Protein AF-A0A2E9GSS3-F1 (afdb_monomer)

Radius of gyration: 18.94 Å; Cα contacts (8 Å, |Δi|>4): 43; chains: 1; bounding box: 47×50×40 Å

Solvent-accessible surface area (backbone atoms only — not comparable to full-atom values): 5534 Å² total; per-residue (Å²): 140,79,85,80,70,70,75,64,62,68,72,70,63,79,77,77,80,76,76,76,49,74,69,50,51,51,53,50,50,52,41,51,74,68,47,69,76,63,66,92,61,72,79,44,43,78,37,39,67,69,58,49,52,51,59,43,46,77,79,39,94,44,72,66,54,32,52,54,48,54,52,45,38,53,74,72,43,58,36,34,83,49,77,84,81,83,125

pLDDT: mean 75.17, std 18.87, range [42.34, 96.69]

Mean predicted aligned error: 15.9 Å

Structure (mmCIF, N/CA/C/O backbone):
data_AF-A0A2E9GSS3-F1
#
_entry.id   AF-A0A2E9GSS3-F1
#
loop_
_atom_site.group_PDB
_atom_site.id
_atom_site.type_symbol
_atom_site.label_atom_id
_atom_site.label_alt_id
_atom_site.label_comp_id
_atom_site.label_asym_id
_atom_site.label_entity_id
_atom_site.label_seq_id
_atom_site.pdbx_PDB_ins_code
_atom_site.Cartn_x
_atom_site.Cartn_y
_atom_site.Cartn_z
_atom_site.occupancy
_atom_site.B_iso_or_equiv
_atom_site.auth_seq_id
_atom_site.auth_comp_id
_atom_site.auth_asym_id
_atom_site.auth_atom_id
_atom_site.pdbx_PDB_model_num
ATOM 1 N N . MET A 1 1 ? -32.296 -1.193 -29.790 1.00 42.91 1 MET A N 1
ATOM 2 C CA . MET A 1 1 ? -32.608 -0.660 -28.447 1.00 42.91 1 MET A CA 1
ATOM 3 C C . MET A 1 1 ? -31.755 -1.461 -27.487 1.00 42.91 1 MET A C 1
ATOM 5 O O . MET A 1 1 ? -32.166 -2.535 -27.073 1.00 42.91 1 MET A O 1
ATOM 9 N N . ASP A 1 2 ? -30.535 -0.985 -27.254 1.00 42.34 2 ASP A N 1
ATOM 10 C CA . ASP A 1 2 ? -29.541 -1.639 -26.404 1.00 42.34 2 ASP A CA 1
ATOM 11 C C . ASP A 1 2 ? -29.602 -1.027 -25.007 1.00 42.34 2 ASP A C 1
ATOM 13 O O . ASP A 1 2 ? -29.243 0.130 -24.803 1.00 42.34 2 ASP A O 1
ATOM 17 N N . THR A 1 3 ? -30.094 -1.797 -24.039 1.00 51.91 3 THR A N 1
ATOM 18 C CA . THR A 1 3 ? -30.232 -1.396 -22.629 1.00 51.91 3 THR A CA 1
ATOM 19 C C . THR A 1 3 ? -28.971 -1.673 -21.802 1.00 51.91 3 THR A C 1
ATOM 21 O O . THR A 1 3 ? -29.023 -1.629 -20.579 1.00 51.91 3 THR A O 1
ATOM 24 N N . ALA A 1 4 ? -27.834 -1.958 -22.441 1.00 51.06 4 ALA A N 1
ATOM 25 C CA . ALA A 1 4 ? -26.584 -2.299 -21.755 1.00 51.06 4 ALA A CA 1
ATOM 26 C C . ALA A 1 4 ? -25.655 -1.096 -21.493 1.00 51.06 4 ALA A C 1
ATOM 28 O O . ALA A 1 4 ? -24.668 -1.245 -20.783 1.00 51.06 4 ALA A O 1
ATOM 29 N N . ASN A 1 5 ? -25.973 0.094 -22.018 1.00 46.66 5 ASN A N 1
ATOM 30 C CA . ASN A 1 5 ? -25.120 1.283 -21.880 1.00 46.66 5 ASN A CA 1
ATOM 31 C C . ASN A 1 5 ? -25.540 2.256 -20.767 1.00 46.66 5 ASN A C 1
ATOM 33 O O . ASN A 1 5 ? -24.875 3.269 -20.583 1.00 46.66 5 ASN A O 1
ATOM 37 N N . LEU A 1 6 ? -26.616 1.982 -20.018 1.00 48.81 6 LEU A N 1
ATOM 38 C CA . LEU A 1 6 ? -27.067 2.916 -18.977 1.00 48.81 6 LEU A CA 1
ATOM 39 C C . LEU A 1 6 ? -26.339 2.766 -17.633 1.00 48.81 6 LEU A C 1
ATOM 41 O O . LEU A 1 6 ? -26.395 3.684 -16.830 1.00 48.81 6 LEU A O 1
ATOM 45 N N . HIS A 1 7 ? -25.649 1.649 -17.380 1.00 47.66 7 HIS A N 1
ATOM 46 C CA . HIS A 1 7 ? -25.126 1.351 -16.038 1.00 47.66 7 HIS A CA 1
ATOM 47 C C . HIS A 1 7 ? -23.649 1.729 -15.829 1.00 47.66 7 HIS A C 1
ATOM 49 O O . HIS A 1 7 ? -23.154 1.668 -14.709 1.00 47.66 7 HIS A O 1
ATOM 55 N N . LEU A 1 8 ? -22.932 2.121 -16.892 1.00 46.59 8 LEU A N 1
ATOM 56 C CA . LEU A 1 8 ? -21.540 2.581 -16.779 1.00 46.59 8 LEU A CA 1
ATOM 57 C C . LEU A 1 8 ? -21.429 4.101 -16.577 1.00 46.59 8 LEU A C 1
ATOM 59 O O . LEU A 1 8 ? -20.453 4.568 -16.004 1.00 46.59 8 LEU A O 1
ATOM 63 N N . ALA A 1 9 ? -22.447 4.865 -16.986 1.00 45.44 9 ALA A N 1
ATOM 64 C CA . ALA A 1 9 ? -22.445 6.325 -16.879 1.00 45.44 9 ALA A CA 1
ATOM 65 C C . ALA A 1 9 ? -22.724 6.846 -15.454 1.00 45.44 9 ALA A C 1
ATOM 67 O O . ALA A 1 9 ? -22.468 8.012 -15.169 1.00 45.44 9 ALA A O 1
ATOM 68 N N .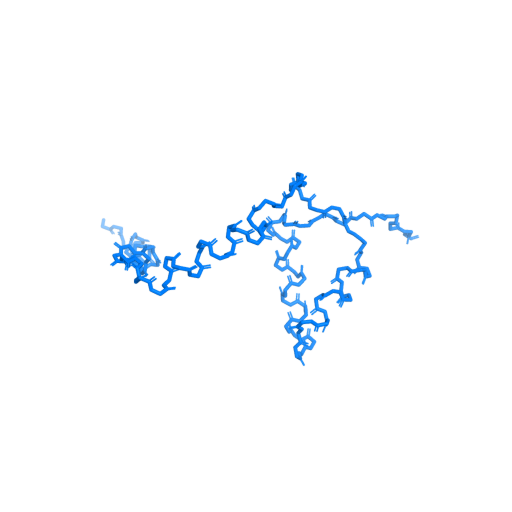 GLU A 1 10 ? -23.235 6.007 -14.547 1.00 46.12 10 GLU A N 1
ATOM 69 C CA . GLU A 1 10 ? -23.538 6.412 -13.164 1.00 46.12 10 GLU A CA 1
ATOM 70 C C . GLU A 1 10 ? -22.334 6.282 -12.215 1.00 46.12 10 GLU A C 1
ATOM 72 O O . GLU A 1 10 ? -22.334 6.898 -11.152 1.00 46.12 10 GLU A O 1
ATOM 77 N N . ILE A 1 11 ? -21.285 5.541 -12.596 1.00 48.00 11 ILE A N 1
ATOM 78 C CA . ILE A 1 11 ? -20.074 5.382 -11.769 1.00 48.00 11 ILE A CA 1
ATOM 79 C C . ILE A 1 11 ? -19.072 6.520 -12.023 1.00 48.00 11 ILE A C 1
ATOM 81 O O . ILE A 1 11 ? -18.372 6.941 -11.105 1.00 48.00 11 ILE A O 1
ATOM 85 N N . GLU A 1 12 ? -19.035 7.078 -13.235 1.00 45.19 12 GLU A N 1
ATOM 86 C CA . GLU A 1 12 ? -18.100 8.158 -13.592 1.00 45.19 12 GLU A CA 1
ATOM 87 C C . GLU A 1 12 ? -18.595 9.564 -13.202 1.00 45.19 12 GLU A C 1
ATOM 89 O O . GLU A 1 12 ? -17.819 10.516 -13.217 1.00 45.19 12 GLU A O 1
ATOM 94 N N . ASN A 1 13 ? -19.862 9.710 -12.795 1.00 45.53 13 ASN A N 1
ATOM 95 C CA . ASN A 1 13 ? -20.478 11.018 -12.542 1.00 45.53 13 ASN A CA 1
ATOM 96 C C . ASN A 1 13 ? -20.448 11.478 -11.068 1.00 45.53 13 ASN A C 1
ATOM 98 O O . ASN A 1 13 ? -21.043 12.497 -10.731 1.00 45.53 13 ASN A O 1
ATOM 102 N N . LEU A 1 14 ? -19.775 10.749 -10.169 1.00 48.03 14 LEU A N 1
ATOM 103 C CA . LEU A 1 14 ? -19.657 11.146 -8.754 1.00 48.03 14 LEU A CA 1
ATOM 104 C C . LEU A 1 14 ? -18.402 11.974 -8.432 1.00 48.03 14 LEU A C 1
ATOM 106 O O . LEU A 1 14 ? -18.226 12.377 -7.286 1.00 48.03 14 LEU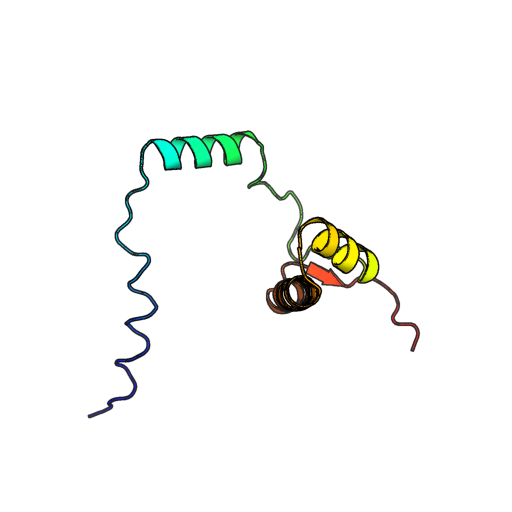 A O 1
ATOM 110 N N . ALA A 1 15 ? -17.549 12.246 -9.422 1.00 53.03 15 ALA A N 1
ATOM 111 C CA . ALA A 1 15 ? -16.285 12.961 -9.231 1.00 53.03 15 ALA A CA 1
ATOM 112 C C . ALA A 1 15 ? -16.206 14.315 -9.964 1.00 53.03 15 ALA A C 1
ATOM 114 O O . ALA A 1 15 ? -15.119 14.878 -10.050 1.00 53.03 15 ALA A O 1
ATOM 115 N N . HIS A 1 16 ? -17.307 14.832 -10.530 1.00 53.50 16 HIS A N 1
ATOM 116 C CA . HIS A 1 16 ? -17.224 15.865 -11.576 1.00 53.50 16 HIS A CA 1
ATOM 117 C C . HIS A 1 16 ? -17.845 17.239 -11.281 1.00 53.50 16 HIS A C 1
ATOM 119 O O . HIS A 1 16 ? -18.211 17.914 -12.228 1.00 53.50 16 HIS A O 1
ATOM 125 N N . ASP A 1 17 ? -17.917 17.683 -10.018 1.00 50.44 17 ASP A N 1
ATOM 126 C CA . ASP A 1 17 ? -18.253 19.091 -9.686 1.00 50.44 17 ASP A CA 1
ATOM 127 C C . ASP A 1 17 ? -17.749 19.539 -8.289 1.00 50.44 17 ASP A C 1
ATOM 129 O O . ASP A 1 17 ? -18.302 20.453 -7.674 1.00 50.44 17 ASP A O 1
ATOM 133 N N . HIS A 1 18 ? -16.714 18.899 -7.725 1.00 64.50 18 HIS A N 1
ATOM 134 C CA . HIS A 1 18 ? -16.143 19.374 -6.457 1.00 64.50 18 HIS A CA 1
ATOM 135 C C . HIS A 1 18 ? -15.026 20.381 -6.729 1.00 64.50 18 HIS A C 1
ATOM 137 O O . HIS A 1 18 ? -13.878 20.002 -6.949 1.00 64.50 18 HIS A O 1
ATOM 143 N N . GLU A 1 19 ? -15.365 21.672 -6.735 1.00 73.81 19 GLU A N 1
ATOM 144 C CA . GLU A 1 19 ? -14.341 22.700 -6.557 1.00 73.81 19 GLU A CA 1
ATOM 145 C C . GLU A 1 19 ? -13.745 22.535 -5.151 1.00 73.81 19 GLU A C 1
ATOM 147 O O . GLU A 1 19 ? -14.499 22.574 -4.169 1.00 73.81 19 GLU A O 1
ATOM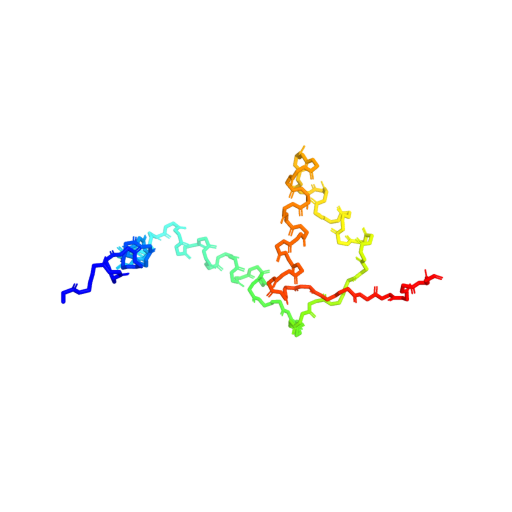 152 N N . PRO A 1 20 ? -12.423 22.321 -5.034 1.00 74.12 20 PRO A N 1
ATOM 153 C CA . PRO A 1 20 ? -11.799 22.058 -3.752 1.00 74.12 20 PRO A CA 1
ATOM 154 C C . PRO A 1 20 ? -11.989 23.257 -2.828 1.00 74.12 20 PRO A C 1
ATOM 156 O O . PRO A 1 20 ? -11.815 24.418 -3.215 1.00 74.12 20 PRO A O 1
ATOM 159 N N . SER A 1 21 ? -12.352 22.983 -1.579 1.00 84.75 21 SER A N 1
ATOM 160 C CA . SER A 1 21 ? -12.484 24.045 -0.582 1.00 84.75 21 SER A CA 1
ATOM 161 C C . SER A 1 21 ? -11.123 24.690 -0.274 1.00 84.75 21 SER A C 1
ATOM 163 O O . SER A 1 21 ? -10.072 24.086 -0.473 1.00 84.75 21 SER A O 1
ATOM 165 N N . MET A 1 22 ? -11.109 25.896 0.304 1.00 86.25 22 MET A N 1
ATOM 166 C CA . MET A 1 22 ? -9.852 26.537 0.738 1.00 86.25 22 MET A CA 1
ATOM 167 C C . MET A 1 22 ? -9.045 25.679 1.725 1.00 86.25 22 MET A C 1
ATOM 169 O O . MET A 1 22 ? -7.820 25.742 1.734 1.00 86.25 22 MET A O 1
ATOM 173 N N . ALA A 1 23 ? -9.724 24.882 2.557 1.00 83.44 23 ALA A N 1
ATOM 174 C CA . ALA A 1 23 ? -9.066 23.965 3.484 1.00 83.44 23 ALA A CA 1
ATOM 175 C C . ALA A 1 23 ? -8.426 22.773 2.756 1.00 83.44 23 ALA A C 1
ATOM 177 O O . ALA A 1 23 ? -7.365 22.303 3.150 1.00 83.44 23 ALA A O 1
ATOM 178 N N . GLU A 1 24 ? -9.059 22.308 1.683 1.00 78.12 24 GLU A N 1
ATOM 179 C CA . GLU A 1 24 ? -8.555 21.222 0.848 1.00 78.12 24 GLU A CA 1
ATOM 180 C C . GLU A 1 24 ? -7.360 21.668 0.005 1.00 78.12 24 GLU A C 1
ATOM 182 O O . GLU A 1 24 ? -6.362 20.960 -0.050 1.00 78.12 24 GLU A O 1
ATOM 187 N N . LEU A 1 25 ? -7.403 22.877 -0.561 1.00 82.62 25 LEU A N 1
ATOM 188 C CA . LEU A 1 25 ? -6.258 23.462 -1.262 1.00 82.62 25 LEU A CA 1
ATOM 189 C C . LEU A 1 25 ? -5.039 23.617 -0.346 1.00 82.62 25 LEU A C 1
ATOM 191 O O . LEU A 1 25 ? -3.940 23.252 -0.747 1.00 82.62 25 LEU A O 1
ATOM 195 N N . ALA A 1 26 ? -5.233 24.089 0.890 1.00 84.69 26 ALA A N 1
ATOM 196 C CA . ALA A 1 26 ? -4.148 24.198 1.867 1.00 84.69 26 ALA A CA 1
ATOM 197 C C . ALA A 1 26 ? -3.564 22.824 2.235 1.00 84.69 26 ALA A C 1
ATOM 199 O O . ALA A 1 26 ? -2.352 22.669 2.316 1.00 84.69 26 ALA A O 1
ATOM 200 N N . ALA A 1 27 ? -4.416 21.806 2.400 1.00 83.75 27 ALA A N 1
ATOM 201 C CA . ALA A 1 27 ? -3.956 20.447 2.665 1.00 83.75 27 ALA A CA 1
ATOM 202 C C . ALA A 1 27 ? -3.169 19.857 1.482 1.00 83.75 27 ALA A C 1
ATOM 204 O O . ALA A 1 27 ? -2.180 19.159 1.692 1.00 83.75 27 ALA A O 1
ATOM 205 N N . LEU A 1 28 ? -3.580 20.138 0.242 1.00 79.06 28 LEU A N 1
ATOM 206 C CA . LEU A 1 28 ? -2.855 19.713 -0.957 1.00 79.06 28 LEU A CA 1
ATOM 207 C C . LEU A 1 28 ? -1.501 20.423 -1.085 1.00 79.06 28 LEU A C 1
ATOM 209 O O . LEU A 1 28 ? -0.508 19.761 -1.376 1.00 79.06 28 LEU A O 1
ATOM 213 N N . GLU A 1 29 ? -1.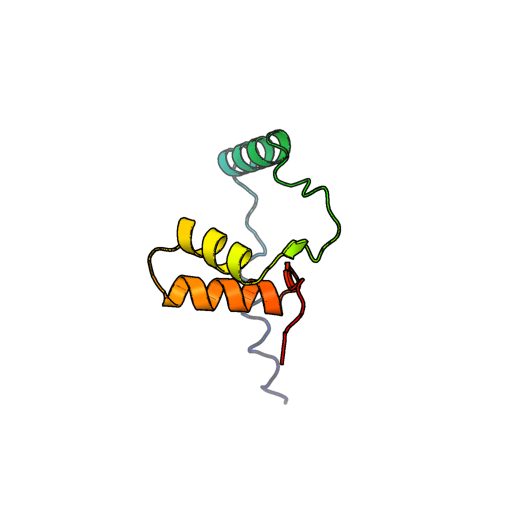446 21.727 -0.804 1.00 80.19 29 GLU A N 1
ATOM 214 C CA . GLU A 1 29 ? -0.203 22.510 -0.778 1.00 80.19 29 GLU A CA 1
ATOM 215 C C . GLU A 1 29 ? 0.754 22.009 0.316 1.00 80.19 29 GLU A C 1
ATOM 217 O O . GLU A 1 29 ? 1.947 21.863 0.062 1.00 80.19 29 GLU A O 1
ATOM 222 N N . ASP A 1 30 ? 0.242 21.645 1.496 1.00 79.38 30 ASP A N 1
ATOM 223 C CA . ASP A 1 30 ? 1.035 21.045 2.576 1.00 79.38 30 ASP A CA 1
ATOM 224 C C . ASP A 1 30 ? 1.608 19.670 2.176 1.00 79.38 30 ASP A C 1
ATOM 226 O O . ASP A 1 30 ? 2.757 19.356 2.497 1.00 79.38 30 ASP A O 1
ATOM 230 N N . ILE A 1 31 ? 0.837 18.845 1.456 1.00 74.19 31 ILE A N 1
ATOM 231 C CA . ILE A 1 31 ? 1.273 17.528 0.953 1.00 74.19 31 ILE A CA 1
ATOM 232 C C . ILE A 1 31 ? 2.333 17.685 -0.148 1.00 74.19 31 ILE A C 1
ATOM 234 O O . ILE A 1 31 ? 3.317 16.936 -0.177 1.00 74.19 31 ILE A O 1
ATOM 238 N N . GLU A 1 32 ? 2.155 18.656 -1.043 1.00 69.56 32 GLU A N 1
ATOM 239 C CA . GLU A 1 32 ? 3.125 18.997 -2.084 1.00 69.56 32 GLU A CA 1
ATOM 240 C C . GLU A 1 32 ? 4.422 19.540 -1.466 1.00 69.56 32 GLU A C 1
ATOM 242 O O . GLU A 1 32 ? 5.505 19.038 -1.765 1.00 69.56 32 GLU A O 1
ATOM 247 N N . ALA A 1 33 ? 4.322 20.475 -0.516 1.00 72.81 33 ALA A N 1
ATOM 248 C CA . ALA A 1 33 ? 5.457 21.043 0.211 1.00 72.81 33 ALA A CA 1
ATOM 249 C C . ALA A 1 33 ? 6.198 20.009 1.077 1.00 72.81 33 ALA A C 1
ATOM 251 O O . ALA A 1 33 ? 7.406 20.127 1.289 1.00 72.81 33 ALA A O 1
ATOM 252 N N . ALA A 1 34 ? 5.499 18.978 1.559 1.00 68.88 34 ALA A N 1
ATOM 253 C CA . ALA A 1 34 ? 6.101 17.851 2.264 1.00 68.88 34 ALA A CA 1
ATOM 254 C C . ALA A 1 34 ? 6.875 16.894 1.335 1.00 68.88 34 ALA A C 1
ATOM 256 O O . ALA A 1 34 ? 7.526 15.973 1.832 1.00 68.88 34 ALA A O 1
ATOM 257 N N . GLY A 1 35 ? 6.807 17.083 0.010 1.00 58.94 35 GLY A N 1
ATOM 258 C CA . GLY A 1 35 ? 7.468 16.228 -0.978 1.00 58.94 35 GLY A CA 1
ATOM 259 C C . GLY A 1 35 ? 6.828 14.845 -1.110 1.00 58.94 35 GLY A C 1
ATOM 260 O O . GLY A 1 35 ? 7.466 13.910 -1.581 1.00 58.94 35 GLY A O 1
ATOM 261 N N . TRP A 1 36 ? 5.574 14.672 -0.676 1.00 57.91 36 TRP A N 1
ATOM 262 C CA . TRP A 1 36 ? 4.892 13.369 -0.710 1.00 57.91 36 TRP A CA 1
ATOM 263 C C . TRP A 1 36 ? 4.408 12.982 -2.114 1.00 57.91 36 TRP A C 1
ATOM 265 O O . TRP A 1 36 ? 4.202 11.799 -2.388 1.00 57.91 36 TRP A O 1
ATOM 275 N N . LEU A 1 37 ? 4.223 13.963 -3.003 1.00 51.28 37 LEU A N 1
ATOM 276 C CA . LEU A 1 37 ? 3.827 13.739 -4.400 1.00 51.28 37 LEU A CA 1
ATOM 277 C C . LEU A 1 37 ? 5.019 13.392 -5.302 1.00 51.28 37 LEU A C 1
ATOM 279 O O . LEU A 1 37 ? 4.849 12.735 -6.329 1.00 51.28 37 LEU A O 1
ATOM 283 N N . GLU A 1 38 ? 6.231 13.758 -4.889 1.00 54.56 38 GLU A N 1
ATOM 284 C CA . GLU A 1 38 ? 7.479 13.37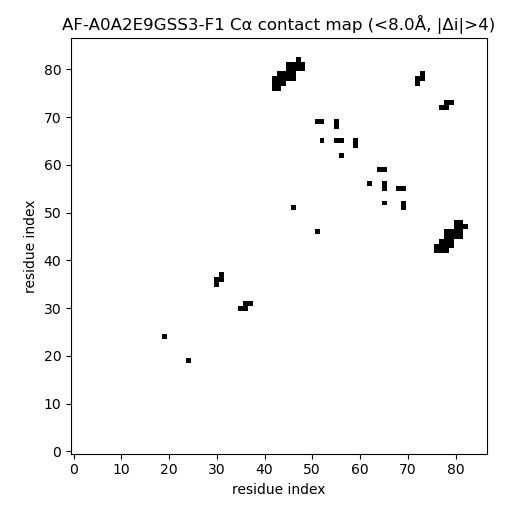3 -5.543 1.00 54.56 38 GLU A CA 1
ATOM 285 C C . GLU A 1 38 ? 7.947 12.029 -4.990 1.00 54.56 38 GLU A C 1
ATOM 287 O O . GLU A 1 38 ? 8.926 11.899 -4.256 1.00 54.56 38 GLU A O 1
ATOM 292 N N . ARG A 1 39 ? 7.232 10.963 -5.353 1.00 54.38 39 ARG A N 1
ATOM 293 C CA . ARG A 1 39 ? 7.811 9.630 -5.219 1.00 54.38 39 ARG A CA 1
ATOM 294 C C . ARG A 1 39 ? 8.912 9.492 -6.276 1.00 54.38 39 ARG A C 1
ATOM 296 O O . ARG A 1 39 ? 8.639 9.046 -7.387 1.00 54.38 39 ARG A O 1
ATOM 303 N N . ASP A 1 40 ? 10.141 9.849 -5.908 1.00 51.25 40 ASP A N 1
ATOM 304 C CA . ASP A 1 40 ? 11.370 9.951 -6.727 1.00 51.25 40 ASP A CA 1
ATOM 305 C C . ASP A 1 40 ? 11.859 8.653 -7.426 1.00 51.25 40 ASP A C 1
ATOM 307 O O . ASP A 1 40 ? 13.017 8.530 -7.830 1.00 51.25 40 ASP A O 1
ATOM 311 N N . GLY A 1 41 ? 11.004 7.642 -7.600 1.00 56.16 41 GLY A N 1
ATOM 312 C CA . GLY A 1 41 ? 11.375 6.348 -8.168 1.00 56.16 41 GLY A CA 1
ATOM 313 C C . GLY A 1 41 ? 10.363 5.820 -9.187 1.00 56.16 41 GLY A C 1
ATOM 314 O O . GLY A 1 41 ? 9.149 5.901 -8.946 1.00 56.16 41 GLY A O 1
ATOM 315 N N . PRO A 1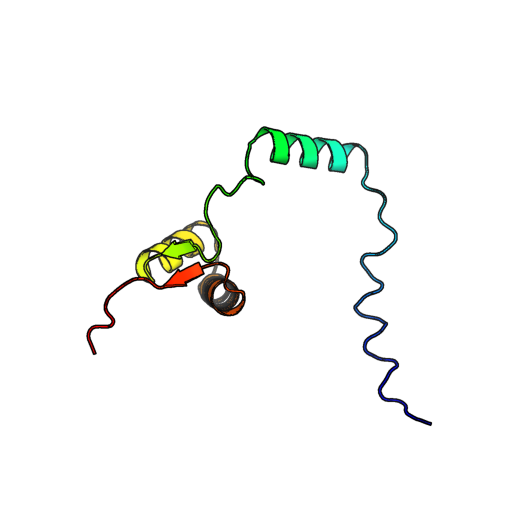 42 ? 10.831 5.213 -10.298 1.00 61.97 42 PRO A N 1
ATOM 316 C CA . PRO A 1 42 ? 9.948 4.633 -11.300 1.00 61.97 42 PRO A CA 1
ATOM 317 C C . PRO A 1 42 ? 9.005 3.618 -10.648 1.00 61.97 42 PRO A C 1
ATOM 319 O O . PRO A 1 42 ? 9.420 2.748 -9.884 1.00 61.97 42 PRO A O 1
ATOM 322 N N . LEU A 1 43 ? 7.706 3.754 -10.918 1.00 70.12 43 LEU A N 1
ATOM 323 C CA . LEU A 1 43 ? 6.762 2.659 -10.720 1.00 70.12 43 LEU A CA 1
ATOM 324 C C . LEU A 1 43 ? 7.145 1.506 -11.659 1.00 70.12 43 LEU A C 1
ATOM 326 O O . LEU A 1 43 ? 7.496 1.775 -12.812 1.00 70.12 43 LEU A O 1
ATOM 330 N N . PRO A 1 44 ? 7.043 0.242 -11.218 1.00 81.94 44 PRO A N 1
ATOM 331 C CA . PRO A 1 44 ? 6.662 -0.238 -9.879 1.00 81.94 44 PRO A CA 1
ATOM 332 C C . PRO A 1 44 ? 7.804 -0.172 -8.842 1.00 81.94 44 PRO A C 1
ATOM 334 O O . PRO A 1 44 ? 8.966 -0.380 -9.181 1.00 81.94 44 PRO A O 1
ATOM 337 N N . LEU A 1 45 ? 7.478 0.055 -7.559 1.00 83.44 45 LEU A N 1
ATOM 338 C CA . LEU A 1 45 ? 8.475 0.046 -6.473 1.00 83.44 45 LEU A CA 1
ATOM 339 C C . LEU A 1 45 ? 8.955 -1.396 -6.189 1.00 83.44 45 LEU A C 1
ATOM 341 O O . LEU A 1 45 ? 8.123 -2.230 -5.824 1.00 83.44 45 LEU A O 1
ATOM 345 N N . PRO A 1 46 ? 10.257 -1.710 -6.320 1.00 87.69 46 PRO A N 1
ATOM 346 C CA . PRO A 1 46 ? 10.771 -3.045 -6.033 1.00 87.69 46 PRO A CA 1
ATOM 347 C C . PRO A 1 46 ? 10.822 -3.307 -4.517 1.00 87.69 46 PRO A C 1
ATOM 349 O O . PRO A 1 46 ? 11.516 -2.600 -3.789 1.00 87.69 46 PRO A O 1
ATOM 352 N N . VAL A 1 47 ? 10.105 -4.327 -4.038 1.00 89.88 47 VAL A N 1
ATOM 353 C CA . VAL A 1 47 ? 10.009 -4.695 -2.608 1.00 89.88 47 VAL A CA 1
ATOM 354 C C . VAL A 1 47 ? 10.024 -6.211 -2.416 1.00 89.88 47 VAL A C 1
ATOM 356 O O . VAL A 1 47 ? 9.559 -6.951 -3.281 1.00 89.88 47 VAL A O 1
ATOM 359 N N . THR A 1 48 ? 10.529 -6.711 -1.287 1.00 92.62 48 THR A N 1
ATOM 360 C CA . THR A 1 48 ? 10.336 -8.131 -0.950 1.00 92.62 48 THR A CA 1
ATOM 361 C C . THR A 1 48 ? 8.909 -8.359 -0.454 1.00 92.62 48 THR A C 1
ATOM 363 O O . THR A 1 48 ? 8.272 -7.450 0.082 1.00 92.62 48 THR A O 1
ATOM 366 N N . PHE A 1 49 ? 8.392 -9.584 -0.591 1.00 92.88 49 PHE A N 1
ATOM 367 C CA . PHE A 1 49 ? 7.058 -9.904 -0.070 1.00 92.88 49 PHE A CA 1
ATOM 368 C C . PHE A 1 49 ? 6.972 -9.697 1.451 1.00 92.88 49 PHE A C 1
ATOM 370 O O . PHE A 1 49 ? 5.973 -9.186 1.950 1.00 92.88 49 PHE A O 1
ATOM 377 N N . LEU A 1 50 ? 8.038 -10.039 2.183 1.00 93.44 50 LEU A N 1
ATOM 378 C CA . LEU A 1 50 ? 8.087 -9.870 3.633 1.00 93.44 50 LEU A CA 1
ATOM 379 C C . LEU A 1 50 ? 8.018 -8.395 4.040 1.00 93.44 50 LEU A C 1
ATOM 381 O O . LEU A 1 50 ? 7.284 -8.058 4.967 1.00 93.44 50 LEU A O 1
ATOM 385 N N . ASP A 1 51 ? 8.763 -7.528 3.356 1.00 93.25 51 ASP A N 1
ATOM 386 C CA . ASP A 1 51 ? 8.783 -6.098 3.670 1.00 93.25 51 ASP A CA 1
ATOM 387 C C . ASP A 1 51 ? 7.454 -5.432 3.310 1.00 93.25 51 ASP A C 1
ATOM 389 O O . ASP A 1 51 ? 6.951 -4.619 4.083 1.00 93.25 51 ASP A O 1
ATOM 393 N N . LEU A 1 52 ? 6.833 -5.841 2.197 1.00 94.00 52 LEU A N 1
ATOM 394 C CA . LEU A 1 52 ? 5.505 -5.370 1.808 1.00 94.00 52 LEU A CA 1
ATOM 395 C C . LEU A 1 52 ? 4.447 -5.735 2.857 1.00 94.00 52 LEU A C 1
ATOM 397 O O . LEU A 1 52 ? 3.698 -4.869 3.303 1.00 94.00 52 LEU A O 1
ATOM 401 N N . VAL A 1 53 ? 4.399 -7.001 3.285 1.00 94.94 53 VAL A N 1
ATOM 402 C CA . VAL A 1 53 ? 3.433 -7.452 4.299 1.00 94.94 53 VAL A CA 1
ATOM 403 C C . VAL A 1 53 ? 3.666 -6.738 5.628 1.00 94.94 53 VAL A C 1
ATOM 405 O O . VAL A 1 53 ? 2.699 -6.302 6.248 1.00 94.94 53 VAL A O 1
ATOM 408 N N . LYS A 1 54 ? 4.923 -6.567 6.057 1.00 95.12 54 LYS A N 1
ATOM 409 C CA . LYS A 1 54 ? 5.251 -5.819 7.281 1.00 95.12 54 LYS A CA 1
ATOM 410 C C . LYS A 1 54 ? 4.767 -4.374 7.213 1.00 95.12 54 LYS A C 1
ATOM 412 O O . LYS A 1 54 ? 4.040 -3.957 8.106 1.00 95.12 54 LYS A O 1
ATOM 417 N N . ALA A 1 55 ? 5.100 -3.653 6.143 1.00 94.56 55 ALA A N 1
ATOM 418 C CA . ALA A 1 55 ? 4.715 -2.253 5.978 1.00 94.56 55 ALA A CA 1
ATOM 419 C C . ALA A 1 55 ? 3.190 -2.068 5.983 1.00 94.56 55 ALA A C 1
ATOM 421 O O . ALA A 1 55 ? 2.671 -1.179 6.648 1.00 94.56 55 ALA A O 1
ATOM 422 N N . VAL A 1 56 ? 2.456 -2.941 5.288 1.00 95.12 56 VAL A N 1
ATOM 423 C CA . VAL A 1 56 ? 0.988 -2.890 5.274 1.00 95.12 56 VAL A CA 1
ATOM 424 C C . VAL A 1 56 ? 0.408 -3.260 6.643 1.00 95.12 56 VAL A C 1
ATOM 426 O O . VAL A 1 56 ? -0.575 -2.660 7.074 1.00 95.12 56 VAL A O 1
ATOM 429 N N . THR A 1 57 ? 1.019 -4.210 7.355 1.00 96.69 57 THR A N 1
ATOM 430 C CA . THR A 1 57 ? 0.582 -4.610 8.703 1.00 96.69 57 THR A CA 1
ATOM 431 C C . THR A 1 57 ? 0.718 -3.473 9.713 1.00 96.69 57 THR A C 1
ATOM 433 O O . THR A 1 57 ? -0.151 -3.326 10.562 1.00 96.69 57 THR A O 1
ATOM 436 N N . GLU A 1 58 ? 1.756 -2.638 9.615 1.00 95.56 58 GLU A N 1
ATOM 437 C CA . GLU A 1 58 ? 1.957 -1.495 10.523 1.00 95.56 58 GLU A CA 1
ATOM 438 C C . GLU A 1 58 ? 0.843 -0.439 10.437 1.00 95.56 58 GLU A C 1
ATOM 440 O O . GLU A 1 58 ? 0.617 0.293 11.399 1.00 95.56 58 GLU A O 1
ATOM 445 N N . VAL A 1 59 ? 0.134 -0.376 9.306 1.00 92.62 59 VAL A N 1
ATOM 446 C CA . VAL A 1 59 ? -0.924 0.613 9.043 1.00 92.62 59 VAL A CA 1
ATOM 447 C C . VAL A 1 59 ? -2.330 0.006 8.966 1.00 92.62 59 VAL A C 1
ATOM 449 O O . VAL A 1 59 ? -3.298 0.738 8.769 1.00 92.62 59 VAL A O 1
ATOM 452 N N . SER A 1 60 ? -2.458 -1.314 9.119 1.00 93.31 60 SER A N 1
ATOM 453 C CA . SER A 1 60 ? -3.732 -2.040 9.029 1.00 93.31 60 SER A CA 1
ATOM 454 C C . SER A 1 60 ? -4.178 -2.547 10.397 1.00 93.31 60 SER A C 1
ATOM 456 O O . SER A 1 60 ? -3.358 -2.910 11.236 1.00 93.31 60 SER A O 1
ATOM 458 N N . ASN A 1 61 ? -5.490 -2.631 10.618 1.00 92.19 61 ASN A N 1
ATOM 459 C CA . ASN A 1 61 ? -6.054 -3.093 11.889 1.00 92.19 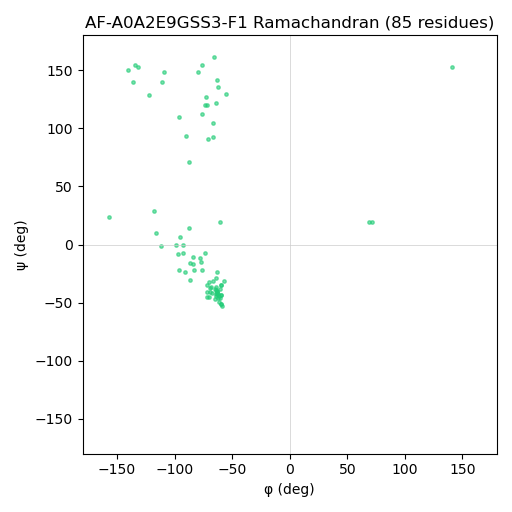61 ASN A CA 1
ATOM 460 C C . ASN A 1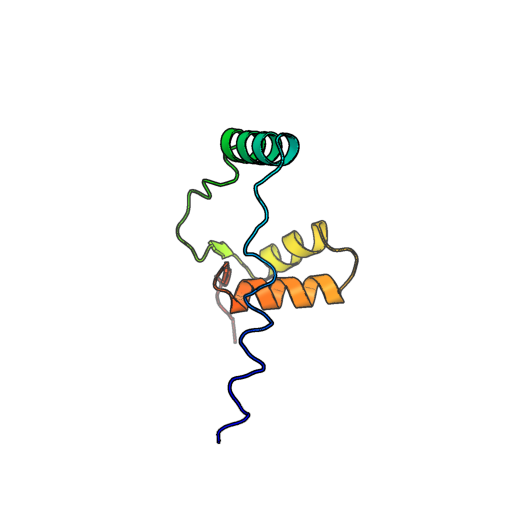 61 ? -6.423 -4.581 11.861 1.00 92.19 61 ASN A C 1
ATOM 462 O O . ASN A 1 61 ? -6.541 -5.208 12.915 1.00 92.19 61 ASN A O 1
ATOM 466 N N . THR A 1 62 ? -6.636 -5.153 10.672 1.00 95.81 62 THR A N 1
ATOM 467 C CA . THR A 1 62 ? -7.056 -6.551 10.507 1.00 95.81 62 THR A CA 1
ATOM 468 C C . THR A 1 62 ? -6.258 -7.284 9.434 1.00 95.81 62 THR A C 1
ATOM 470 O O . THR A 1 62 ? -5.789 -6.691 8.465 1.00 95.81 62 THR A O 1
ATOM 473 N N . GLU A 1 63 ? -6.166 -8.609 9.556 1.00 94.94 63 GLU A N 1
ATOM 474 C CA . GLU A 1 63 ? -5.527 -9.460 8.540 1.00 94.94 63 GLU A CA 1
ATOM 475 C C . GLU A 1 63 ? -6.209 -9.337 7.166 1.00 94.94 63 GLU A C 1
ATOM 477 O O . GLU A 1 63 ? -5.544 -9.358 6.132 1.00 94.94 63 GLU A O 1
ATOM 482 N N . THR A 1 64 ? -7.532 -9.152 7.142 1.00 96.69 64 THR A N 1
ATOM 483 C CA . THR A 1 64 ? -8.295 -8.959 5.901 1.00 96.69 64 THR A CA 1
ATOM 484 C C . THR A 1 64 ? -7.898 -7.670 5.184 1.00 96.69 64 THR A C 1
ATOM 486 O O . THR A 1 64 ? -7.734 -7.681 3.965 1.00 96.69 64 THR A O 1
ATOM 489 N N . GLU A 1 65 ? -7.713 -6.571 5.922 1.00 92.38 65 GLU A N 1
ATOM 490 C CA . GLU A 1 65 ? -7.226 -5.301 5.366 1.00 92.38 65 GLU A CA 1
ATOM 491 C C . GLU A 1 65 ? -5.812 -5.450 4.804 1.00 92.38 65 GLU A C 1
ATOM 493 O O . GLU A 1 65 ? -5.541 -4.960 3.705 1.00 92.38 65 GLU A O 1
ATOM 498 N N . VAL A 1 66 ? -4.941 -6.193 5.499 1.00 95.56 66 VAL A N 1
ATOM 499 C CA . VAL A 1 66 ? -3.587 -6.483 5.011 1.00 95.56 66 VAL A CA 1
ATOM 500 C C . VAL A 1 66 ? -3.647 -7.219 3.676 1.00 95.56 66 VAL A C 1
ATOM 502 O O . VAL A 1 66 ? -3.032 -6.784 2.704 1.00 95.56 66 VAL A O 1
ATOM 505 N N . LEU A 1 67 ? -4.423 -8.303 3.592 1.00 96.25 67 LEU A N 1
ATOM 506 C CA . LEU A 1 67 ? -4.546 -9.099 2.369 1.00 96.25 67 LEU A CA 1
ATOM 507 C C . LEU A 1 67 ? -5.135 -8.293 1.207 1.00 96.25 67 LEU A C 1
ATOM 509 O O . LEU A 1 67 ? -4.599 -8.347 0.100 1.00 96.25 67 LEU A O 1
ATOM 513 N N . ALA A 1 68 ? -6.207 -7.537 1.452 1.00 95.19 68 ALA A N 1
ATOM 514 C CA . ALA A 1 68 ? -6.848 -6.714 0.431 1.00 95.19 68 ALA A CA 1
ATOM 515 C C . ALA A 1 68 ? -5.893 -5.638 -0.106 1.00 95.19 68 ALA A C 1
ATOM 517 O O . ALA A 1 68 ? -5.789 -5.449 -1.318 1.00 95.19 68 ALA A O 1
ATOM 518 N N . THR A 1 69 ? -5.146 -4.985 0.785 1.00 95.50 69 THR A N 1
ATOM 519 C CA . THR A 1 69 ? -4.205 -3.919 0.424 1.00 95.50 69 THR A CA 1
ATOM 520 C C . THR A 1 69 ? -2.996 -4.469 -0.327 1.00 95.50 69 THR A C 1
ATOM 522 O O . THR A 1 69 ? -2.643 -3.947 -1.383 1.00 95.50 69 THR A O 1
ATOM 525 N N . VAL A 1 70 ? -2.398 -5.569 0.144 1.00 94.81 70 VAL A N 1
ATOM 526 C CA . VAL A 1 70 ? -1.286 -6.237 -0.553 1.00 94.81 70 VAL A CA 1
ATOM 527 C C . VAL A 1 70 ? -1.718 -6.703 -1.946 1.00 94.81 70 VAL A C 1
ATOM 529 O O . VAL A 1 70 ? -1.008 -6.455 -2.922 1.00 94.81 70 VAL A O 1
ATOM 532 N N . ALA A 1 71 ? -2.892 -7.333 -2.065 1.00 94.56 71 ALA A N 1
ATOM 533 C CA . ALA A 1 71 ? -3.429 -7.772 -3.350 1.00 94.56 71 ALA A CA 1
ATOM 534 C C . ALA A 1 71 ? -3.658 -6.590 -4.301 1.00 94.56 71 ALA A C 1
ATOM 536 O O . ALA A 1 71 ? -3.264 -6.658 -5.468 1.00 94.56 71 ALA A O 1
ATOM 537 N N . TYR A 1 72 ? -4.228 -5.493 -3.795 1.00 94.69 72 TYR A N 1
ATOM 538 C CA . TYR A 1 72 ? -4.422 -4.273 -4.567 1.00 94.69 72 TYR A CA 1
ATOM 539 C C . TYR A 1 72 ? -3.091 -3.725 -5.090 1.00 94.69 72 TYR A C 1
ATOM 541 O O . TYR A 1 72 ? -2.953 -3.582 -6.302 1.00 94.69 72 TYR A O 1
ATOM 549 N N . MET A 1 73 ? -2.092 -3.520 -4.221 1.00 91.94 73 MET A N 1
ATOM 550 C CA . MET A 1 73 ? -0.785 -2.950 -4.587 1.00 91.94 73 MET A CA 1
ATOM 551 C C . MET A 1 73 ? -0.034 -3.778 -5.639 1.00 91.94 73 MET A C 1
ATOM 553 O O . MET A 1 73 ? 0.661 -3.214 -6.488 1.00 91.94 73 MET A O 1
ATOM 557 N N . LEU A 1 74 ? -0.171 -5.107 -5.592 1.00 90.56 74 LEU A N 1
ATOM 558 C CA . LEU A 1 74 ? 0.383 -6.012 -6.602 1.00 90.56 74 LEU A CA 1
ATOM 559 C C . LEU A 1 74 ? -0.386 -5.918 -7.925 1.00 90.56 74 LEU A C 1
ATOM 561 O O . LEU A 1 74 ? 0.224 -5.836 -8.988 1.00 90.56 74 LEU A O 1
ATOM 565 N N . SER A 1 75 ? -1.720 -5.911 -7.867 1.00 90.38 75 SER A N 1
ATOM 566 C CA . SER A 1 75 ? -2.577 -5.871 -9.059 1.00 90.38 75 SER A CA 1
ATOM 567 C C . SER A 1 75 ? -2.533 -4.532 -9.799 1.00 90.38 75 SER A C 1
ATOM 569 O O . SER A 1 75 ? -2.633 -4.504 -11.023 1.00 90.38 75 SER A O 1
ATOM 571 N N . SER A 1 76 ? -2.342 -3.430 -9.072 1.00 88.81 76 SER A N 1
ATOM 572 C CA . SER A 1 76 ? -2.260 -2.075 -9.617 1.00 88.81 76 SER A CA 1
ATOM 573 C C . SER A 1 76 ? -0.903 -1.767 -10.252 1.00 88.81 76 SER A C 1
ATOM 575 O O . SER A 1 76 ? -0.748 -0.728 -10.889 1.00 88.81 76 SER A O 1
ATOM 577 N N . GLY A 1 77 ? 0.103 -2.626 -10.046 1.00 87.31 77 GLY A N 1
ATOM 578 C CA . GLY A 1 77 ? 1.484 -2.338 -10.431 1.00 87.31 77 GLY A CA 1
ATOM 579 C C . GLY A 1 77 ? 2.127 -1.230 -9.590 1.00 87.31 77 GLY A C 1
ATOM 580 O O . GLY A 1 77 ? 3.118 -0.635 -10.009 1.00 87.31 77 GLY A O 1
ATOM 581 N N . SER A 1 78 ? 1.592 -0.929 -8.401 1.00 86.75 78 SER A N 1
ATOM 582 C CA . SER A 1 78 ? 2.217 0.028 -7.478 1.00 86.75 78 SER A CA 1
ATOM 583 C C . SER A 1 78 ? 3.555 -0.493 -6.939 1.00 86.75 78 SER A C 1
ATOM 585 O O . SER A 1 78 ? 4.480 0.292 -6.689 1.00 86.75 78 SER A O 1
ATOM 587 N N . VAL A 1 79 ? 3.668 -1.818 -6.807 1.00 89.25 79 VAL A N 1
ATOM 588 C CA . VAL A 1 79 ? 4.863 -2.530 -6.342 1.00 89.25 79 VAL A CA 1
ATOM 589 C C . VAL A 1 79 ? 5.216 -3.693 -7.269 1.00 89.25 79 VAL A C 1
ATOM 591 O O . VAL A 1 79 ? 4.352 -4.269 -7.926 1.00 89.25 79 VAL A O 1
ATOM 594 N N . ALA A 1 80 ? 6.496 -4.049 -7.303 1.00 90.06 80 ALA A N 1
ATOM 595 C CA . ALA A 1 80 ? 7.009 -5.242 -7.961 1.00 90.06 80 ALA A CA 1
ATOM 596 C C . ALA A 1 80 ? 7.740 -6.090 -6.924 1.00 90.06 80 ALA A C 1
ATOM 598 O O . ALA A 1 80 ? 8.610 -5.592 -6.210 1.00 90.06 80 ALA A O 1
ATOM 599 N N . LEU A 1 81 ? 7.389 -7.372 -6.839 1.00 91.00 81 LEU A N 1
ATOM 600 C CA . LEU A 1 81 ? 8.070 -8.278 -5.923 1.00 91.00 81 LEU A CA 1
ATOM 601 C C . LEU A 1 81 ? 9.471 -8.591 -6.443 1.00 91.00 81 LEU A C 1
ATOM 603 O O . LEU A 1 81 ? 9.634 -9.040 -7.578 1.00 91.00 81 LEU A O 1
ATOM 607 N N . ILE A 1 82 ? 10.469 -8.377 -5.591 1.00 89.44 82 ILE A N 1
ATOM 608 C CA . ILE A 1 82 ? 11.854 -8.775 -5.826 1.00 89.44 82 ILE A CA 1
ATOM 609 C C . ILE A 1 82 ? 12.240 -9.905 -4.872 1.00 89.44 82 ILE A C 1
ATOM 611 O O . ILE A 1 82 ? 11.876 -9.906 -3.694 1.00 89.44 82 ILE A O 1
ATOM 615 N N . GLY A 1 83 ? 12.989 -10.874 -5.390 1.00 77.38 83 GLY A N 1
ATOM 616 C CA . GLY A 1 83 ? 13.471 -12.024 -4.633 1.00 77.38 83 GLY A CA 1
ATOM 617 C C . GLY A 1 83 ? 13.430 -13.307 -5.452 1.00 77.38 83 GLY A C 1
ATOM 618 O O . GLY A 1 83 ? 12.624 -13.455 -6.369 1.00 77.38 83 GLY A O 1
ATOM 619 N N . GLU A 1 84 ? 14.317 -14.239 -5.120 1.00 63.69 84 GLU A N 1
ATOM 620 C CA . GLU A 1 84 ? 14.261 -15.586 -5.672 1.00 63.69 84 GLU A CA 1
ATOM 621 C C . GLU A 1 84 ? 13.142 -16.354 -4.969 1.00 63.69 84 GLU A C 1
ATOM 623 O O . GLU A 1 84 ? 13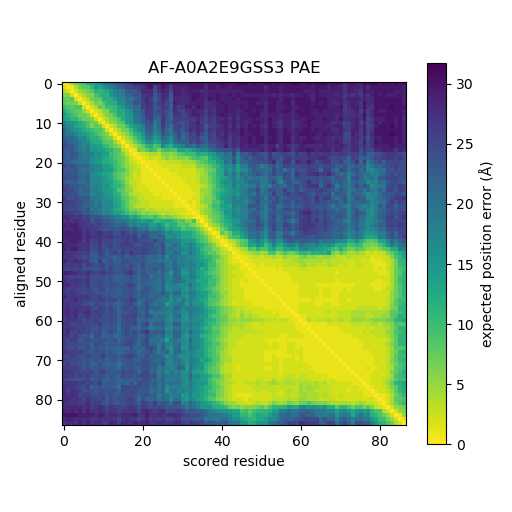.234 -16.664 -3.780 1.00 63.69 84 GLU A O 1
ATOM 628 N N . PHE A 1 85 ? 12.075 -16.675 -5.700 1.00 57.50 85 PHE A N 1
ATOM 629 C CA . PHE A 1 85 ? 11.188 -17.756 -5.296 1.00 57.50 85 PHE A CA 1
ATOM 630 C C . PHE A 1 85 ? 12.000 -19.050 -5.410 1.00 57.50 85 PHE A C 1
ATOM 632 O O . PHE A 1 85 ? 12.107 -19.624 -6.493 1.00 57.50 85 PHE A O 1
ATOM 639 N N . GLN A 1 86 ? 12.649 -19.468 -4.319 1.00 46.50 86 GLN A N 1
ATOM 640 C CA . GLN A 1 86 ? 13.215 -20.811 -4.249 1.00 46.50 86 GLN A CA 1
ATOM 641 C C . GLN A 1 86 ? 12.042 -21.789 -4.253 1.00 46.50 86 GLN A C 1
ATOM 643 O O . GLN A 1 86 ? 11.273 -21.866 -3.295 1.00 46.50 86 GLN A O 1
ATOM 648 N N . HIS A 1 87 ? 11.873 -22.413 -5.414 1.00 43.78 87 HIS A N 1
ATOM 649 C CA . HIS A 1 87 ? 10.837 -23.381 -5.731 1.00 43.78 87 HIS A CA 1
ATOM 650 C C . HIS A 1 87 ? 11.074 -24.725 -5.040 1.00 43.78 87 HIS A C 1
ATOM 652 O O . HIS A 1 87 ? 12.258 -25.093 -4.853 1.00 43.78 87 HIS A O 1
#

Sequence (87 aa):
MDTANLHLAEIENLAHDHEPSMAELAALEDIEAAGWLERDGPLPLPVTFLDLVKAVTEVSNTETEVLATVAYMLSSGSVALIGEFQH

Secondary structure (DSSP, 8-state):
--TTSSSSTTTGGGSSS-PPPHHHHHHHHHHHHTT-S---SPSSEEE-HHHHHHHHHHH-SSHHHHHHHHHHHHHTTSEEE-S----

Foldseek 3Di:
DDPPPPPVVVVVPPPPDDPDDPVRVVVVVVCVVVCVVCPVDDFQAEDAPVVLLVVQVVVDDDPVSSVVVSVCCVVVSNHDHDDDPPD